Protein AF-A0A820VTE0-F1 (afdb_monomer_lite)

Structure (mmCIF, N/CA/C/O backbone):
data_AF-A0A820VTE0-F1
#
_entry.id   AF-A0A820VTE0-F1
#
loop_
_atom_site.group_PDB
_atom_site.id
_atom_site.type_symbol
_atom_site.label_atom_id
_atom_site.label_alt_id
_atom_site.label_comp_id
_atom_site.label_asym_id
_atom_site.label_entity_id
_atom_site.label_seq_id
_atom_site.pdbx_PDB_ins_code
_atom_site.Cartn_x
_atom_site.Cartn_y
_atom_site.Cartn_z
_atom_site.occupancy
_atom_site.B_iso_or_equiv
_atom_site.auth_seq_id
_atom_site.auth_comp_id
_atom_site.auth_asym_id
_atom_site.auth_atom_id
_atom_site.pdbx_PDB_model_num
ATOM 1 N N . MET A 1 1 ? 50.005 19.149 -54.342 1.00 37.94 1 MET A N 1
ATOM 2 C CA . MET A 1 1 ? 48.685 18.483 -54.353 1.00 37.94 1 MET A CA 1
ATOM 3 C C . MET A 1 1 ? 48.350 18.146 -52.912 1.00 37.94 1 MET A C 1
ATOM 5 O O . MET A 1 1 ? 49.063 17.353 -52.317 1.00 37.94 1 MET A O 1
ATOM 9 N N . ILE A 1 2 ? 47.381 18.845 -52.322 1.00 42.00 2 ILE A N 1
ATOM 10 C CA . ILE A 1 2 ? 46.979 18.671 -50.920 1.00 42.00 2 ILE A CA 1
ATOM 11 C C . ILE A 1 2 ? 45.972 17.517 -50.892 1.00 42.00 2 ILE A C 1
ATOM 13 O O . ILE A 1 2 ? 44.898 17.630 -51.478 1.00 42.00 2 ILE A O 1
ATOM 17 N N . SER A 1 3 ? 46.335 16.391 -50.281 1.00 51.84 3 SER A N 1
ATOM 18 C CA . SER A 1 3 ? 45.425 15.273 -50.033 1.00 51.84 3 SER A CA 1
ATOM 19 C C . SER A 1 3 ? 44.420 15.687 -48.961 1.00 51.84 3 SER A C 1
ATOM 21 O O . SER A 1 3 ? 44.788 15.866 -47.802 1.00 51.84 3 SER A O 1
ATOM 23 N N . ASN A 1 4 ? 43.166 15.884 -49.360 1.00 47.31 4 ASN A N 1
ATOM 24 C CA . ASN A 1 4 ? 42.072 16.210 -48.456 1.00 47.31 4 ASN A CA 1
ATOM 25 C C . ASN A 1 4 ? 41.671 14.934 -4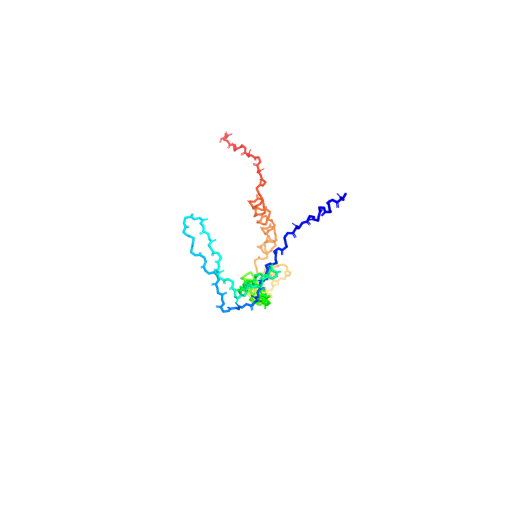7.697 1.00 47.31 4 ASN A C 1
ATOM 27 O O . ASN A 1 4 ? 40.983 14.073 -48.243 1.00 47.31 4 ASN A O 1
ATOM 31 N N . THR A 1 5 ? 42.166 14.763 -46.473 1.00 56.22 5 THR A N 1
ATOM 32 C CA . THR A 1 5 ? 41.787 13.663 -45.578 1.00 56.22 5 THR A CA 1
ATOM 33 C C . THR A 1 5 ? 40.385 13.928 -45.037 1.00 56.22 5 THR A C 1
ATOM 35 O O . THR A 1 5 ? 40.194 14.520 -43.977 1.00 56.22 5 THR A O 1
ATOM 38 N N . THR A 1 6 ? 39.370 13.512 -45.788 1.00 63.22 6 THR A N 1
ATOM 39 C CA . THR A 1 6 ? 37.995 13.440 -45.295 1.00 63.22 6 THR A CA 1
ATOM 40 C C . THR A 1 6 ? 37.886 12.274 -44.316 1.00 63.22 6 THR A C 1
ATOM 42 O O . THR A 1 6 ? 37.947 11.112 -44.715 1.00 63.22 6 THR A O 1
ATOM 45 N N . ASN A 1 7 ? 37.754 12.580 -43.026 1.00 59.16 7 ASN A N 1
ATOM 46 C CA . ASN A 1 7 ? 37.484 11.594 -41.982 1.00 59.16 7 ASN A CA 1
ATOM 47 C C . ASN A 1 7 ? 36.089 10.982 -42.203 1.00 59.16 7 ASN A C 1
ATOM 49 O O . ASN A 1 7 ? 35.079 11.639 -41.962 1.00 59.16 7 ASN A O 1
ATOM 53 N N . CYS A 1 8 ? 36.023 9.732 -42.662 1.00 63.69 8 CYS A N 1
ATOM 54 C CA . CYS A 1 8 ? 34.770 8.985 -42.773 1.00 63.69 8 CYS A CA 1
ATOM 55 C C . CYS A 1 8 ? 34.399 8.396 -41.403 1.00 63.69 8 CYS A C 1
ATOM 57 O O . CYS A 1 8 ? 34.999 7.413 -40.975 1.00 63.69 8 CYS A O 1
ATOM 59 N N . THR A 1 9 ? 33.420 8.976 -40.706 1.00 76.00 9 THR A N 1
ATOM 60 C CA . THR A 1 9 ? 32.829 8.386 -39.491 1.00 76.00 9 THR A CA 1
ATOM 61 C C . THR A 1 9 ? 31.587 7.572 -39.868 1.00 76.00 9 THR A C 1
ATOM 63 O O . THR A 1 9 ? 30.553 8.172 -40.180 1.00 76.00 9 THR A O 1
ATOM 66 N N . PRO A 1 10 ? 31.650 6.228 -39.876 1.00 74.12 10 PRO A N 1
ATOM 67 C CA . PRO A 1 10 ? 30.483 5.410 -40.191 1.00 74.12 10 PRO A CA 1
ATOM 68 C C . PRO A 1 10 ? 29.403 5.605 -39.119 1.00 74.12 10 PRO A C 1
ATOM 70 O O . PRO A 1 10 ? 29.694 5.561 -37.925 1.00 74.12 10 PRO A O 1
ATOM 73 N N . THR A 1 11 ? 28.159 5.836 -39.541 1.00 79.81 11 THR A N 1
ATOM 74 C CA . THR A 1 11 ? 27.024 6.086 -38.638 1.00 79.81 11 THR A CA 1
ATOM 75 C C . THR A 1 11 ? 26.061 4.916 -38.700 1.00 79.81 11 THR A C 1
ATOM 77 O O . THR A 1 11 ? 25.326 4.817 -39.666 1.00 79.81 11 THR A O 1
ATOM 80 N N . LEU A 1 12 ? 26.039 4.050 -37.686 1.00 85.25 12 LEU A N 1
ATOM 81 C CA . LEU A 1 12 ? 25.076 2.946 -37.602 1.00 85.25 12 LEU A CA 1
ATOM 82 C C . LEU A 1 12 ? 23.806 3.381 -36.867 1.00 85.25 12 LEU A C 1
ATOM 84 O O . LEU A 1 12 ? 23.866 3.768 -35.701 1.00 85.25 12 LEU A O 1
ATOM 88 N N . ILE A 1 13 ? 22.657 3.277 -37.532 1.00 85.94 13 ILE A N 1
ATOM 89 C CA . ILE A 1 13 ? 21.341 3.565 -36.960 1.00 85.94 13 ILE A CA 1
ATOM 90 C C . ILE A 1 13 ? 20.635 2.244 -36.670 1.00 85.94 13 ILE A C 1
ATOM 92 O O . ILE A 1 13 ? 20.421 1.422 -37.559 1.00 85.94 13 ILE A O 1
ATOM 96 N N . ILE A 1 14 ? 20.247 2.047 -35.415 1.00 89.19 14 ILE A N 1
ATOM 97 C CA . ILE A 1 14 ? 19.475 0.883 -34.987 1.00 89.19 14 ILE A CA 1
ATOM 98 C C . ILE A 1 14 ? 18.052 1.352 -34.705 1.00 89.19 14 ILE A C 1
ATOM 100 O O . ILE A 1 14 ? 17.840 2.178 -33.816 1.00 89.19 14 ILE A O 1
ATOM 104 N N . ASN A 1 15 ? 17.087 0.836 -35.460 1.00 90.44 15 ASN A N 1
ATOM 105 C CA . ASN A 1 15 ? 15.681 1.177 -35.308 1.00 90.44 15 ASN A CA 1
ATOM 106 C C . ASN A 1 15 ? 14.912 0.022 -34.656 1.00 90.44 15 ASN A C 1
ATOM 108 O O . ASN A 1 15 ? 15.059 -1.132 -35.053 1.00 90.44 15 ASN A O 1
ATOM 112 N N . PHE A 1 16 ? 14.070 0.326 -33.670 1.00 89.81 16 PHE A N 1
ATOM 113 C CA . PHE A 1 16 ? 13.223 -0.669 -33.015 1.00 89.81 16 PHE A CA 1
ATOM 114 C C . PHE A 1 16 ? 11.762 -0.391 -33.348 1.00 89.81 16 PHE A C 1
ATOM 116 O O . PHE A 1 16 ? 11.193 0.606 -32.904 1.00 89.81 16 PHE A O 1
ATOM 123 N N . ASN A 1 17 ? 11.150 -1.284 -34.116 1.00 90.56 17 ASN A N 1
ATOM 124 C CA . ASN A 1 17 ? 9.751 -1.186 -34.494 1.00 90.56 17 ASN A CA 1
ATOM 125 C C . ASN A 1 17 ? 8.862 -1.905 -33.468 1.00 90.56 17 ASN A C 1
ATOM 127 O O . ASN A 1 17 ? 9.181 -2.997 -32.991 1.00 90.56 17 ASN A O 1
ATOM 131 N N . CYS A 1 18 ? 7.732 -1.293 -33.110 1.00 89.00 18 CYS A N 1
ATOM 132 C CA . CYS A 1 18 ? 6.785 -1.898 -32.177 1.00 89.00 18 CYS A CA 1
ATOM 133 C C . CYS A 1 18 ? 6.028 -3.040 -32.862 1.00 89.00 18 CYS A C 1
ATOM 135 O O . CYS A 1 18 ? 5.186 -2.813 -33.731 1.00 89.00 18 CYS A O 1
ATOM 137 N N . ASN A 1 19 ? 6.272 -4.268 -32.402 1.00 89.31 19 ASN A N 1
ATOM 138 C CA . ASN A 1 19 ? 5.517 -5.444 -32.815 1.00 89.31 19 ASN A CA 1
ATOM 139 C C . ASN A 1 19 ? 5.164 -6.316 -31.591 1.00 89.31 19 ASN A C 1
ATOM 141 O O . ASN A 1 19 ? 6.005 -7.080 -31.115 1.00 89.31 19 ASN A O 1
ATOM 145 N N . PRO A 1 20 ? 3.918 -6.260 -31.075 1.00 85.88 20 PRO A N 1
ATOM 146 C CA . PRO A 1 20 ? 3.536 -6.950 -29.837 1.00 85.88 20 PRO A CA 1
ATOM 147 C C . PRO A 1 20 ? 3.466 -8.479 -29.974 1.00 85.88 20 PRO A C 1
ATOM 149 O O . PRO A 1 20 ? 3.294 -9.200 -28.990 1.00 85.88 20 PRO A O 1
ATOM 152 N N . LYS A 1 21 ? 3.555 -8.997 -31.205 1.00 85.25 21 LYS A N 1
ATOM 153 C CA . LYS A 1 21 ? 3.555 -10.438 -31.482 1.00 85.25 21 LYS A CA 1
ATOM 154 C C . LYS A 1 21 ? 4.953 -11.044 -31.366 1.00 85.25 21 LYS A C 1
ATOM 156 O O . LYS A 1 21 ? 5.069 -12.253 -31.178 1.00 85.25 21 LYS A O 1
ATOM 161 N N . VAL A 1 22 ? 5.998 -10.221 -31.454 1.00 83.88 22 VAL A N 1
ATOM 162 C CA . VAL A 1 22 ? 7.391 -10.666 -31.483 1.00 83.88 22 VAL A CA 1
ATOM 163 C C . VAL A 1 22 ? 7.988 -10.535 -30.087 1.00 83.88 22 VAL A C 1
ATOM 165 O O . VAL A 1 22 ? 8.299 -9.446 -29.605 1.00 83.88 22 VAL A O 1
ATOM 168 N N . LYS A 1 23 ? 8.140 -11.677 -29.411 1.00 84.38 23 LYS A N 1
ATOM 169 C CA . LYS A 1 23 ? 8.826 -11.760 -28.120 1.00 84.38 23 LYS A CA 1
ATOM 170 C C . LYS A 1 23 ? 10.271 -12.171 -28.342 1.00 84.38 23 LYS A C 1
ATOM 172 O O . LYS A 1 23 ? 10.527 -13.249 -28.871 1.00 84.38 23 LYS A O 1
ATOM 177 N N . TRP A 1 24 ? 11.204 -11.347 -27.884 1.00 82.19 24 TRP A N 1
ATOM 178 C CA . TRP A 1 24 ? 12.621 -11.705 -27.869 1.00 82.19 24 TRP A CA 1
ATOM 179 C C . TRP A 1 24 ? 12.892 -12.564 -26.648 1.00 82.19 24 TRP A C 1
ATOM 181 O O . TRP A 1 24 ? 13.212 -12.076 -25.566 1.00 82.19 24 TRP A O 1
ATOM 191 N N . LEU A 1 25 ? 12.666 -13.861 -26.813 1.00 76.50 25 LEU A N 1
ATOM 192 C CA . LEU A 1 25 ? 13.059 -14.854 -25.832 1.00 76.50 25 LEU A CA 1
ATOM 193 C C . LEU A 1 25 ? 14.512 -15.192 -26.124 1.00 76.50 25 LEU A C 1
ATOM 195 O O . LEU A 1 25 ? 14.790 -15.920 -27.071 1.00 76.50 25 LEU A O 1
ATOM 199 N N . VAL A 1 26 ? 15.434 -14.628 -25.348 1.00 73.25 26 VAL A N 1
ATOM 200 C CA . VAL A 1 26 ? 16.845 -14.970 -25.496 1.00 73.25 26 VAL A CA 1
ATOM 201 C C . VAL A 1 26 ? 17.151 -16.139 -24.563 1.00 73.25 26 VAL A C 1
ATOM 203 O O . VAL A 1 26 ? 17.126 -15.950 -23.343 1.00 73.25 26 VAL A O 1
ATOM 206 N N . PRO A 1 27 ? 17.394 -17.358 -25.077 1.00 65.94 27 PRO A N 1
ATOM 207 C CA . PRO A 1 27 ? 17.874 -18.438 -24.236 1.00 65.94 27 PRO A CA 1
ATOM 208 C C . PRO A 1 27 ? 19.287 -18.074 -23.777 1.00 65.94 27 PRO A C 1
ATOM 210 O O . PRO A 1 27 ? 20.196 -17.921 -24.588 1.00 65.94 27 PRO A O 1
ATOM 213 N N . ILE A 1 28 ? 19.467 -17.891 -22.469 1.00 66.06 28 ILE A N 1
ATOM 214 C CA . ILE A 1 28 ? 20.787 -17.634 -21.893 1.00 66.06 28 ILE A CA 1
ATOM 215 C C . ILE A 1 28 ? 21.547 -18.960 -21.906 1.00 66.06 28 ILE A C 1
ATOM 217 O O . ILE A 1 28 ? 21.470 -19.747 -20.965 1.00 66.06 28 ILE A O 1
ATOM 221 N N . THR A 1 29 ? 22.284 -19.216 -22.978 1.00 64.81 29 THR A N 1
ATOM 222 C CA . THR A 1 29 ? 23.300 -20.268 -23.011 1.00 64.81 29 THR A CA 1
ATOM 223 C C . THR A 1 29 ? 24.653 -19.636 -22.717 1.00 64.81 29 THR A C 1
ATOM 225 O O . THR A 1 29 ? 25.145 -18.793 -23.467 1.00 64.81 29 THR A O 1
ATOM 228 N N . ASN A 1 30 ? 25.244 -20.019 -21.583 1.00 67.00 30 ASN A N 1
ATOM 229 C CA . ASN A 1 30 ? 26.594 -19.625 -21.166 1.00 67.00 30 ASN A CA 1
ATOM 230 C C . ASN A 1 30 ? 26.840 -18.102 -21.139 1.00 67.00 30 ASN A C 1
ATOM 232 O O . ASN A 1 30 ? 27.903 -17.634 -21.533 1.00 67.00 30 ASN A O 1
ATOM 236 N N . GLY A 1 31 ? 25.853 -17.316 -20.690 1.00 65.31 31 GLY A N 1
ATOM 237 C CA . GLY A 1 31 ? 26.005 -15.867 -20.488 1.00 65.31 31 GLY A CA 1
ATOM 238 C C . GLY A 1 31 ? 26.049 -15.025 -21.768 1.00 65.31 31 GLY A C 1
ATOM 239 O O . GLY A 1 31 ? 26.294 -13.825 -21.689 1.00 65.31 31 GLY A O 1
ATOM 240 N N . THR A 1 32 ? 25.786 -15.626 -22.931 1.00 60.88 32 THR A N 1
ATOM 241 C CA . THR A 1 32 ? 25.690 -14.914 -24.212 1.00 60.88 32 THR A CA 1
ATOM 242 C C . THR A 1 32 ? 24.249 -14.896 -24.704 1.00 60.88 32 THR A C 1
ATOM 244 O O . THR A 1 32 ? 23.530 -15.890 -24.614 1.00 60.88 32 THR A O 1
ATOM 247 N N . ALA A 1 33 ? 23.820 -13.727 -25.170 1.00 69.75 33 ALA A N 1
ATOM 248 C CA . ALA A 1 33 ? 22.473 -13.443 -25.632 1.00 69.75 33 ALA A CA 1
ATOM 249 C C . ALA A 1 33 ? 22.567 -12.905 -27.064 1.00 69.75 33 ALA A C 1
ATOM 251 O O . ALA A 1 33 ? 23.121 -11.828 -27.278 1.00 69.75 33 ALA A O 1
ATOM 252 N N . SER A 1 34 ? 22.068 -13.664 -28.041 1.00 70.88 34 SER A N 1
ATOM 253 C CA . SER A 1 34 ? 22.077 -13.253 -29.449 1.00 70.88 34 SER A CA 1
ATOM 254 C C . SER A 1 34 ? 20.814 -12.467 -29.787 1.00 70.88 34 SER A C 1
ATOM 256 O O . SER A 1 34 ? 19.705 -12.877 -29.439 1.00 70.88 34 SER A O 1
ATOM 258 N N . ALA A 1 35 ? 20.992 -11.333 -30.464 1.00 75.50 35 ALA A N 1
ATOM 259 C CA . ALA A 1 35 ? 19.886 -10.564 -31.020 1.00 75.50 35 ALA A CA 1
ATOM 260 C C . ALA A 1 35 ? 19.214 -11.339 -32.174 1.00 75.50 35 ALA A C 1
ATOM 262 O O . ALA A 1 35 ? 19.896 -12.106 -32.862 1.00 75.50 35 ALA A O 1
ATOM 263 N N . PRO A 1 36 ? 17.897 -11.163 -32.386 1.00 78.19 36 PRO A N 1
ATOM 264 C CA . PRO A 1 36 ? 17.206 -11.734 -33.538 1.00 78.19 36 PRO A CA 1
ATOM 265 C C . PRO A 1 36 ? 17.691 -11.102 -34.846 1.00 78.19 36 PRO A C 1
ATOM 267 O O . PRO A 1 36 ? 18.254 -10.009 -34.844 1.00 78.19 36 PRO A O 1
ATOM 270 N N . GLU A 1 37 ? 17.463 -11.792 -35.961 1.00 81.62 37 GLU A N 1
ATOM 271 C CA . GLU A 1 37 ? 17.801 -11.289 -37.293 1.00 81.62 37 GLU A CA 1
ATOM 272 C C . GLU A 1 37 ? 17.022 -9.992 -37.600 1.00 81.62 37 GLU A C 1
ATOM 274 O O . GLU A 1 37 ? 15.830 -9.913 -37.274 1.00 81.62 37 GLU A O 1
ATOM 279 N N . PRO A 1 38 ? 17.672 -8.954 -38.162 1.00 81.81 38 PRO A N 1
ATOM 280 C CA . PRO A 1 38 ? 16.999 -7.706 -38.507 1.00 81.81 38 PRO A CA 1
ATOM 281 C C . PRO A 1 38 ? 15.947 -7.934 -39.596 1.00 81.81 38 PRO A C 1
ATOM 283 O O . PRO A 1 38 ? 16.166 -8.675 -40.551 1.00 81.81 38 PRO A O 1
ATOM 286 N N . THR A 1 39 ? 14.808 -7.256 -39.464 1.00 80.25 39 THR A N 1
ATOM 287 C CA . THR A 1 39 ? 13.703 -7.314 -40.432 1.00 80.25 39 THR A CA 1
ATOM 288 C C . THR A 1 39 ? 14.063 -6.605 -41.737 1.00 80.25 39 THR A C 1
ATOM 290 O O . THR A 1 39 ? 13.555 -6.963 -42.795 1.00 80.25 39 THR A O 1
ATOM 293 N N . ASP A 1 40 ? 14.927 -5.592 -41.655 1.00 76.81 40 ASP A N 1
ATOM 294 C CA . ASP A 1 40 ? 15.415 -4.834 -42.802 1.00 76.81 40 ASP A CA 1
ATOM 295 C C . ASP A 1 40 ? 16.839 -4.328 -42.542 1.00 76.81 40 ASP A C 1
ATOM 297 O O . ASP A 1 40 ? 17.170 -3.903 -41.424 1.00 76.81 40 ASP A O 1
ATOM 301 N N . VAL A 1 41 ? 17.672 -4.399 -43.580 1.00 77.19 41 VAL A N 1
ATOM 302 C CA . VAL A 1 41 ? 19.065 -3.942 -43.580 1.00 77.19 41 VAL A CA 1
ATOM 303 C C . VAL A 1 41 ? 19.253 -3.046 -44.798 1.00 77.19 41 VAL A C 1
ATOM 305 O O . VAL A 1 41 ? 19.460 -3.531 -45.910 1.00 77.19 41 VAL A O 1
ATOM 308 N N . ASP A 1 42 ? 19.188 -1.735 -44.583 1.00 76.69 42 ASP A N 1
ATOM 309 C CA . ASP A 1 42 ? 19.483 -0.761 -45.632 1.00 76.69 42 ASP A CA 1
ATOM 310 C C . ASP A 1 42 ? 21.007 -0.623 -45.784 1.00 76.69 42 ASP A C 1
ATOM 312 O O . ASP A 1 42 ? 21.746 -0.499 -44.797 1.00 76.69 42 ASP A O 1
ATOM 316 N N . LEU A 1 43 ? 21.486 -0.591 -47.033 1.00 69.25 43 LEU A N 1
ATOM 317 C CA . LEU A 1 43 ? 22.896 -0.373 -47.368 1.00 69.25 43 LEU A CA 1
ATOM 318 C C . LEU A 1 43 ? 23.413 0.985 -46.868 1.00 69.25 43 LEU A C 1
ATOM 320 O O . LEU A 1 43 ? 24.625 1.179 -46.792 1.00 69.25 43 LEU A O 1
ATOM 324 N N . ASN A 1 44 ? 22.520 1.899 -46.475 1.00 64.38 44 ASN A N 1
ATOM 325 C CA . ASN A 1 44 ? 22.862 3.191 -45.889 1.00 64.38 44 ASN A CA 1
ATOM 326 C C . ASN A 1 44 ? 22.973 3.182 -44.349 1.00 64.38 44 ASN A C 1
ATOM 328 O O . ASN A 1 44 ? 22.789 4.207 -43.693 1.00 64.38 44 ASN A O 1
ATOM 332 N N . THR A 1 45 ? 23.374 2.045 -43.771 1.00 76.00 45 THR A N 1
ATOM 333 C CA . THR A 1 45 ? 23.766 1.896 -42.357 1.00 76.00 45 THR A CA 1
ATOM 334 C C . THR A 1 45 ? 22.605 1.910 -41.354 1.00 76.00 45 THR A C 1
ATOM 336 O O . THR A 1 45 ? 22.775 2.328 -40.206 1.00 76.00 45 THR A O 1
ATOM 339 N N . THR A 1 46 ? 21.423 1.427 -41.748 1.00 85.31 46 THR A N 1
ATOM 340 C CA . THR A 1 46 ? 20.286 1.288 -40.825 1.00 85.31 46 THR A CA 1
ATOM 341 C C . THR A 1 46 ? 19.834 -0.162 -40.698 1.00 85.31 46 THR A C 1
ATOM 343 O O . THR A 1 46 ? 19.567 -0.815 -41.703 1.00 85.31 46 THR A O 1
ATOM 346 N N . MET A 1 47 ? 19.720 -0.658 -39.465 1.00 87.75 47 MET A N 1
ATOM 347 C CA . MET A 1 47 ? 19.190 -1.991 -39.157 1.00 87.75 47 MET A CA 1
ATOM 348 C C . MET A 1 47 ? 17.915 -1.856 -38.330 1.00 87.75 47 MET A C 1
ATOM 350 O O . MET A 1 47 ? 17.923 -1.178 -37.299 1.00 87.75 47 MET A O 1
ATOM 354 N N . THR A 1 48 ? 16.832 -2.507 -38.760 1.00 88.62 48 THR A N 1
ATOM 355 C CA . THR A 1 48 ? 15.535 -2.442 -38.068 1.00 88.62 48 THR A CA 1
ATOM 356 C C . THR A 1 48 ? 15.188 -3.772 -37.411 1.00 88.62 48 THR A C 1
ATOM 358 O O . THR A 1 48 ? 15.263 -4.822 -38.044 1.00 88.62 48 THR A O 1
ATOM 361 N N . PHE A 1 49 ? 14.759 -3.724 -36.151 1.00 89.81 49 PHE A N 1
ATOM 362 C CA . PHE A 1 49 ? 14.369 -4.892 -35.368 1.00 89.81 49 PHE A CA 1
ATOM 363 C C . PHE A 1 49 ? 12.947 -4.743 -34.807 1.00 89.81 49 PHE A C 1
ATOM 365 O O . PHE A 1 49 ? 12.608 -3.723 -34.208 1.00 89.81 49 PHE A O 1
ATOM 372 N N . ASP A 1 50 ? 12.122 -5.781 -34.940 1.00 90.12 50 ASP A N 1
ATOM 373 C CA . ASP A 1 50 ? 10.767 -5.823 -34.373 1.00 90.12 50 ASP A CA 1
ATOM 374 C C . ASP A 1 50 ? 10.792 -6.254 -32.901 1.00 90.12 50 ASP A C 1
ATOM 376 O O . ASP A 1 50 ? 11.118 -7.402 -32.622 1.00 90.12 50 ASP A O 1
ATOM 380 N N . TYR A 1 51 ? 10.396 -5.394 -31.957 1.00 87.38 51 TYR A N 1
ATOM 381 C CA . TYR A 1 51 ? 10.481 -5.665 -30.514 1.00 87.38 51 TYR A CA 1
ATOM 382 C C . TYR A 1 51 ? 9.184 -5.311 -29.763 1.00 87.38 51 TYR A C 1
ATOM 384 O O . TYR A 1 51 ? 8.753 -4.158 -29.777 1.00 87.38 51 TYR A O 1
ATOM 392 N N . ASP A 1 52 ? 8.591 -6.255 -29.011 1.00 86.31 52 ASP A N 1
ATOM 393 C CA . ASP A 1 52 ? 7.432 -5.969 -28.128 1.00 86.31 52 ASP A CA 1
ATOM 394 C C . ASP A 1 52 ? 7.741 -4.876 -27.089 1.00 86.31 52 ASP A C 1
ATOM 396 O O . ASP A 1 52 ? 6.866 -4.104 -26.697 1.00 86.31 52 ASP A O 1
ATOM 400 N N . GLY A 1 53 ? 8.995 -4.773 -26.638 1.00 82.62 53 GLY A N 1
ATOM 401 C CA . GLY A 1 53 ? 9.399 -3.737 -25.688 1.00 82.62 53 GLY A CA 1
ATOM 402 C C . GLY A 1 53 ? 9.475 -2.330 -26.288 1.00 82.62 53 GLY A C 1
ATOM 403 O O . GLY A 1 53 ? 9.437 -1.370 -25.524 1.00 82.62 53 GLY A O 1
ATOM 404 N N . ALA A 1 54 ? 9.525 -2.195 -27.618 1.00 87.56 54 ALA A N 1
ATOM 405 C CA . ALA A 1 54 ? 9.442 -0.902 -28.300 1.00 87.56 54 ALA A CA 1
ATOM 406 C C . ALA A 1 54 ? 8.003 -0.361 -28.347 1.00 87.56 54 ALA A C 1
ATOM 408 O O . ALA A 1 54 ? 7.779 0.815 -28.630 1.00 87.56 54 ALA A O 1
ATOM 409 N N . CYS A 1 55 ? 7.009 -1.199 -28.044 1.00 88.12 55 CYS A N 1
ATOM 410 C CA . CYS A 1 55 ? 5.635 -0.749 -27.931 1.00 88.12 55 CYS A CA 1
ATOM 411 C C . CYS A 1 55 ? 5.446 0.106 -26.681 1.00 88.12 55 CYS A C 1
ATOM 413 O O . CYS A 1 55 ? 5.778 -0.307 -25.567 1.00 88.12 55 CYS A O 1
ATOM 415 N N . LEU A 1 56 ? 4.818 1.274 -26.857 1.00 83.12 56 LEU A N 1
ATOM 416 C CA . LEU A 1 56 ? 4.309 2.066 -25.746 1.00 83.12 56 LEU A CA 1
ATOM 417 C C . LEU A 1 56 ? 3.293 1.213 -24.994 1.00 83.12 56 LEU A C 1
ATOM 419 O O . LEU A 1 56 ? 2.141 1.051 -25.400 1.00 83.12 56 LEU A O 1
ATOM 423 N N . LYS A 1 57 ? 3.737 0.643 -23.876 1.00 74.31 57 LYS A N 1
ATOM 424 C CA . LYS A 1 57 ? 2.867 -0.015 -22.915 1.00 74.31 57 LYS A CA 1
ATOM 425 C C . LYS A 1 57 ? 2.077 1.089 -22.225 1.00 74.31 57 LYS A C 1
ATOM 427 O O . LYS A 1 57 ? 2.290 1.361 -21.051 1.00 74.31 57 LYS A O 1
ATOM 432 N N . ASN A 1 58 ? 1.083 1.645 -22.921 1.00 67.38 58 ASN A N 1
ATOM 433 C CA . ASN A 1 58 ? -0.079 2.281 -22.308 1.00 67.38 58 ASN A CA 1
ATOM 434 C C . ASN A 1 58 ? -0.913 1.184 -21.630 1.00 67.38 58 ASN A C 1
ATOM 436 O O . ASN A 1 58 ? -2.105 1.009 -21.871 1.00 67.38 58 ASN A O 1
ATOM 440 N N . LYS A 1 59 ? -0.267 0.394 -20.767 1.00 60.56 59 LYS A N 1
ATOM 441 C CA . LYS A 1 59 ? -0.943 -0.308 -19.701 1.00 60.56 59 LYS A CA 1
ATOM 442 C C . LYS A 1 59 ? -1.410 0.824 -18.810 1.00 60.56 59 LYS A C 1
ATOM 444 O O . LYS A 1 59 ? -0.669 1.251 -17.936 1.00 60.56 59 LYS A O 1
ATOM 449 N N . VAL A 1 60 ? -2.624 1.321 -19.038 1.00 63.28 60 VAL A N 1
ATOM 450 C CA . VAL A 1 60 ? -3.398 1.855 -17.922 1.00 63.28 60 VAL A CA 1
ATOM 451 C C . VAL A 1 60 ? -3.364 0.708 -16.918 1.00 63.28 60 VAL A C 1
ATOM 453 O O . VAL A 1 60 ? -3.918 -0.356 -17.228 1.00 63.28 60 VAL A O 1
ATOM 456 N N . PRO A 1 61 ? -2.590 0.807 -15.818 1.00 62.94 61 PRO A N 1
ATOM 457 C CA . PRO A 1 61 ? -2.546 -0.280 -14.864 1.00 62.94 61 PRO A CA 1
ATOM 458 C C . PRO A 1 61 ? -4.000 -0.515 -14.488 1.00 62.94 61 PRO A C 1
ATOM 460 O O . PRO A 1 61 ? -4.699 0.441 -14.147 1.00 62.94 61 PRO A O 1
ATOM 463 N N . LYS A 1 62 ? -4.494 -1.750 -14.657 1.00 62.91 62 LYS A N 1
ATOM 464 C CA . LYS A 1 62 ? -5.831 -2.102 -14.180 1.00 62.91 62 LYS A CA 1
ATOM 465 C C . LYS A 1 62 ? -5.823 -1.725 -12.706 1.00 62.91 62 LYS A C 1
ATOM 467 O O . LYS A 1 62 ? -5.136 -2.369 -11.916 1.00 62.91 62 LYS A O 1
ATOM 472 N N . LYS A 1 63 ? -6.471 -0.607 -12.377 1.00 66.75 63 LYS A N 1
ATOM 473 C CA . LYS A 1 63 ? -6.424 0.011 -11.057 1.00 66.75 63 LYS A CA 1
ATOM 474 C C . LYS A 1 63 ? -7.316 -0.829 -10.157 1.00 66.75 63 LYS A C 1
ATOM 476 O O . LYS A 1 63 ? -8.477 -0.509 -9.939 1.00 66.75 63 LYS A O 1
ATOM 481 N N . GLY A 1 64 ? -6.793 -1.976 -9.740 1.00 77.31 64 GLY A N 1
ATOM 482 C CA . GLY A 1 64 ? -7.398 -2.791 -8.705 1.00 77.31 64 GLY A CA 1
ATOM 483 C C . GLY A 1 64 ? -7.331 -2.039 -7.384 1.00 77.31 64 GLY A C 1
ATOM 484 O O . GLY A 1 64 ? -6.381 -1.296 -7.126 1.00 77.31 64 GLY A O 1
ATOM 485 N N . ILE A 1 65 ? -8.350 -2.224 -6.552 1.00 81.75 65 ILE A N 1
ATOM 486 C CA . ILE A 1 65 ? -8.293 -1.806 -5.155 1.00 81.75 65 ILE A CA 1
ATOM 487 C C . ILE A 1 65 ? -7.084 -2.499 -4.513 1.00 81.75 65 ILE A C 1
ATOM 489 O O . ILE A 1 65 ? -6.910 -3.712 -4.635 1.00 81.75 65 ILE A O 1
ATOM 493 N N . THR A 1 66 ? -6.218 -1.720 -3.866 1.00 87.62 66 THR A N 1
ATOM 494 C CA . THR A 1 66 ? -5.080 -2.274 -3.130 1.00 87.62 66 THR A CA 1
ATOM 495 C C . THR A 1 66 ? -5.600 -3.099 -1.953 1.00 87.62 66 THR A C 1
ATOM 497 O O . THR A 1 66 ? -6.645 -2.781 -1.383 1.00 87.62 66 THR A O 1
ATOM 500 N N . GLY A 1 67 ? -4.872 -4.141 -1.541 1.00 91.44 67 GLY A N 1
ATOM 501 C CA . GLY A 1 67 ? -5.270 -4.947 -0.376 1.00 91.44 67 GLY A CA 1
ATOM 502 C C . GLY A 1 67 ? -5.499 -4.096 0.882 1.00 91.44 67 GLY A C 1
ATOM 503 O O . GLY A 1 67 ? -6.443 -4.338 1.628 1.00 91.44 67 GLY A O 1
ATOM 504 N N . GLY A 1 68 ? -4.711 -3.027 1.055 1.00 89.44 68 GLY A N 1
ATOM 505 C CA . GLY A 1 68 ? -4.900 -2.058 2.137 1.00 89.44 68 GLY A CA 1
ATOM 506 C C . GLY A 1 68 ? -6.241 -1.323 2.072 1.00 89.44 68 GLY A C 1
ATOM 507 O O . GLY A 1 68 ? -6.888 -1.143 3.098 1.00 89.44 68 GLY A O 1
ATOM 508 N N . ALA A 1 69 ? -6.710 -0.955 0.879 1.00 91.56 69 ALA A N 1
ATOM 509 C CA . ALA A 1 69 ? -8.023 -0.337 0.725 1.00 91.56 69 ALA A CA 1
ATOM 510 C C . ALA A 1 69 ? -9.166 -1.321 1.043 1.00 91.56 69 ALA A C 1
ATOM 512 O O . ALA A 1 69 ? -10.121 -0.918 1.702 1.00 91.56 69 ALA A O 1
ATOM 513 N N . VAL A 1 70 ? -9.051 -2.610 0.684 1.00 94.81 70 VAL A N 1
ATOM 514 C CA . VAL A 1 70 ? -10.024 -3.640 1.122 1.00 94.81 70 VAL A CA 1
ATOM 515 C C . VAL A 1 70 ? -10.052 -3.751 2.646 1.00 94.81 70 VAL A C 1
ATOM 517 O O . VAL A 1 70 ? -11.124 -3.739 3.247 1.00 94.81 70 VAL A O 1
ATOM 520 N N . PHE A 1 71 ? -8.877 -3.830 3.275 1.00 94.25 71 PHE A N 1
ATOM 521 C CA . PHE A 1 71 ? -8.762 -3.930 4.728 1.00 94.25 71 PHE A CA 1
ATOM 522 C C . PHE A 1 71 ? -9.425 -2.743 5.436 1.00 94.25 71 PHE A C 1
ATOM 524 O O . PHE A 1 71 ? -10.200 -2.946 6.368 1.00 94.25 71 PHE A O 1
ATOM 531 N N . LEU A 1 72 ? -9.184 -1.514 4.964 1.00 93.94 72 LEU A N 1
ATOM 532 C CA . LEU A 1 72 ? -9.817 -0.317 5.522 1.00 93.94 72 LEU A CA 1
ATOM 533 C C . 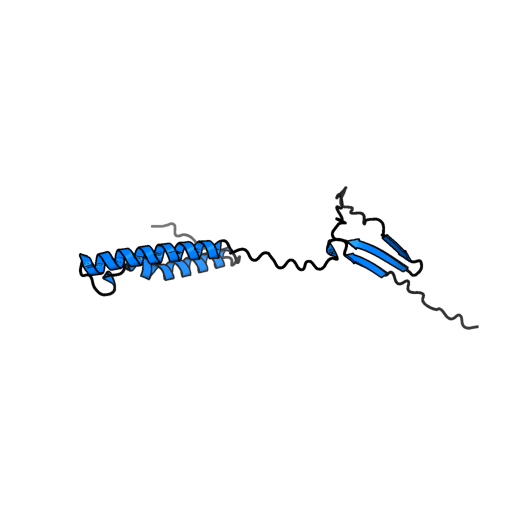LEU A 1 72 ? -11.341 -0.358 5.382 1.00 93.94 72 LEU A C 1
ATOM 535 O O . LEU A 1 72 ? -12.040 -0.052 6.345 1.00 93.94 72 LEU A O 1
ATOM 539 N N . ILE A 1 73 ? -11.866 -0.773 4.225 1.00 94.88 73 ILE A N 1
ATOM 540 C CA . ILE A 1 73 ? -13.317 -0.900 4.015 1.00 94.88 73 ILE A CA 1
ATOM 541 C C . ILE A 1 73 ? -13.923 -1.858 5.048 1.00 94.88 73 ILE A C 1
ATOM 543 O O . ILE A 1 73 ? -14.911 -1.516 5.701 1.00 94.88 73 ILE A O 1
ATOM 547 N N . ILE A 1 74 ? -13.308 -3.028 5.244 1.00 95.75 74 ILE A N 1
ATOM 548 C CA . ILE A 1 74 ? -13.773 -4.014 6.225 1.00 95.75 74 ILE A CA 1
ATOM 549 C C . ILE A 1 74 ? -13.694 -3.431 7.640 1.00 95.75 74 ILE A C 1
ATOM 551 O O . ILE A 1 74 ? -14.686 -3.465 8.367 1.00 95.75 74 ILE A O 1
ATOM 555 N N . LEU A 1 75 ? -12.563 -2.831 8.013 1.00 93.69 75 LEU A N 1
ATOM 556 C CA . LEU A 1 75 ? -12.353 -2.244 9.335 1.00 93.69 75 LEU A CA 1
ATOM 557 C C . LEU A 1 75 ? -13.423 -1.199 9.675 1.00 93.69 75 LEU A C 1
ATOM 559 O O . LEU A 1 75 ? -14.042 -1.282 10.734 1.00 93.69 75 LEU A O 1
ATOM 563 N N . PHE A 1 76 ? -13.679 -0.246 8.775 1.00 94.50 76 PHE A N 1
ATOM 564 C CA . PHE A 1 76 ? -14.691 0.787 8.998 1.00 94.50 76 PHE A CA 1
ATOM 565 C C . PHE A 1 76 ? -16.106 0.215 9.021 1.00 94.50 76 PHE A C 1
ATOM 567 O O . PHE A 1 76 ? -16.905 0.624 9.859 1.00 94.50 76 PHE A O 1
ATOM 574 N N . SER A 1 77 ? -16.417 -0.749 8.151 1.00 96.50 77 SER A N 1
ATOM 575 C CA . SER A 1 77 ? -17.741 -1.379 8.141 1.00 96.50 77 SER A CA 1
ATOM 576 C C . SER A 1 77 ? -18.051 -2.079 9.469 1.00 96.50 77 SER A C 1
ATOM 578 O O . SER A 1 77 ? -19.103 -1.843 10.062 1.00 96.50 77 SER A O 1
ATOM 580 N N . VAL A 1 78 ? -17.104 -2.858 9.998 1.00 95.44 78 VAL A N 1
ATOM 581 C CA . VAL A 1 78 ? -17.247 -3.544 11.287 1.00 95.44 78 VAL A CA 1
ATOM 582 C C . VAL A 1 78 ? -17.269 -2.542 12.438 1.00 95.44 78 VAL A C 1
ATOM 584 O O . VAL A 1 78 ? -18.100 -2.670 13.334 1.00 95.44 78 VAL A O 1
ATOM 587 N N . ALA A 1 79 ? -16.412 -1.517 12.405 1.00 92.38 79 ALA A N 1
ATOM 588 C CA . ALA A 1 79 ? -16.386 -0.477 13.427 1.00 92.38 79 ALA A CA 1
ATOM 589 C C . ALA A 1 79 ? -17.727 0.267 13.514 1.00 92.38 79 ALA A C 1
ATOM 591 O O . ALA A 1 79 ? -18.243 0.451 14.612 1.00 92.38 79 ALA A O 1
ATOM 592 N N . LEU A 1 80 ? -18.333 0.640 12.382 1.00 94.12 80 LEU A N 1
ATOM 593 C CA . LEU A 1 80 ? -19.639 1.308 12.360 1.00 94.12 80 LEU A CA 1
ATOM 594 C C . LEU A 1 80 ? -20.738 0.442 12.974 1.00 94.12 80 LEU A C 1
ATOM 596 O O . LEU A 1 80 ? -21.519 0.939 13.783 1.00 94.12 80 LEU A O 1
ATOM 600 N N . VAL A 1 81 ? -20.782 -0.849 12.635 1.00 96.00 81 VAL A N 1
ATOM 601 C CA . VAL A 1 81 ? -21.754 -1.781 13.225 1.00 96.00 81 VAL A CA 1
ATOM 602 C C . VAL A 1 81 ? -21.512 -1.932 14.728 1.00 96.00 81 VAL A C 1
ATOM 604 O O . VAL A 1 81 ? -22.452 -1.839 15.515 1.00 96.00 81 VAL A O 1
ATOM 607 N N . TYR A 1 82 ? -20.256 -2.098 15.143 1.00 93.00 82 TYR A N 1
ATOM 608 C CA . TYR A 1 82 ? -19.873 -2.237 16.547 1.00 93.00 82 TYR A CA 1
ATOM 609 C C . TYR A 1 82 ? -20.241 -1.001 17.378 1.00 93.00 82 TYR A C 1
ATOM 611 O O . TYR A 1 82 ? -20.893 -1.122 18.418 1.00 93.00 82 TYR A O 1
ATOM 619 N N . PHE A 1 83 ? -19.871 0.196 16.913 1.00 92.81 83 PHE A N 1
ATOM 620 C CA . PHE A 1 83 ? -20.224 1.438 17.592 1.00 92.81 83 PHE A CA 1
ATOM 621 C C . PHE A 1 83 ? -21.731 1.672 17.556 1.00 92.81 83 PHE A C 1
ATOM 623 O O . PHE A 1 83 ? -22.291 2.033 18.581 1.00 92.81 83 PHE A O 1
ATOM 630 N N . GLY A 1 84 ? -22.408 1.430 16.432 1.00 92.62 84 GLY A N 1
ATOM 631 C CA . GLY A 1 84 ? -23.854 1.619 16.313 1.00 92.62 84 GLY A CA 1
ATOM 632 C C . GLY A 1 84 ? -24.640 0.760 17.303 1.00 92.62 84 GLY A C 1
ATOM 633 O O . GLY A 1 84 ? -25.394 1.290 18.119 1.00 92.62 84 GLY A O 1
ATOM 634 N N . VAL A 1 85 ? -24.417 -0.557 17.286 1.00 93.44 85 VAL A N 1
ATOM 635 C CA . VAL A 1 85 ? -25.104 -1.497 18.188 1.00 93.44 85 VAL A CA 1
ATOM 636 C C . VAL A 1 85 ? -24.733 -1.228 19.643 1.00 93.44 85 VAL A C 1
ATOM 638 O O . VAL A 1 85 ? -25.602 -1.182 20.512 1.00 93.44 85 VAL A O 1
ATOM 641 N N . GLY A 1 86 ? -23.450 -1.016 19.928 1.00 87.31 86 GLY A N 1
ATOM 642 C CA . GLY A 1 86 ? -23.001 -0.837 21.299 1.00 87.31 86 GLY A CA 1
ATOM 643 C C . GLY A 1 86 ? -23.377 0.521 21.903 1.00 87.31 86 GLY A C 1
ATOM 644 O O . GLY A 1 86 ? -23.723 0.573 23.081 1.00 87.31 86 GLY A O 1
ATOM 645 N N . MET A 1 87 ? -23.395 1.604 21.118 1.00 88.62 87 MET A N 1
ATOM 646 C CA . MET A 1 87 ? -23.927 2.897 21.568 1.00 88.62 87 MET A CA 1
ATOM 647 C C . MET A 1 87 ? -25.436 2.825 21.796 1.00 88.62 87 MET A C 1
ATOM 649 O O . MET A 1 87 ? -25.917 3.374 22.784 1.00 88.62 87 MET A O 1
ATOM 653 N N . PHE A 1 88 ? -26.179 2.123 20.932 1.00 90.94 88 PHE A N 1
ATOM 654 C CA . PHE A 1 88 ? -27.615 1.905 21.117 1.00 90.94 88 PHE A CA 1
ATOM 655 C C . PHE A 1 88 ? -27.898 1.150 22.422 1.00 90.94 88 PHE A C 1
ATOM 657 O O . PHE A 1 88 ? -28.704 1.600 23.236 1.00 90.94 88 PHE A O 1
ATOM 664 N N . TYR A 1 89 ? -27.178 0.052 22.669 1.00 89.69 89 TYR A N 1
ATOM 665 C CA . TYR A 1 89 ? -27.295 -0.731 23.899 1.00 89.69 89 TYR A CA 1
ATOM 666 C C . TYR A 1 89 ? -26.934 0.095 25.147 1.00 89.69 89 TYR A C 1
ATOM 668 O O . TYR A 1 89 ? -27.716 0.182 26.094 1.00 89.69 89 TYR A O 1
ATOM 676 N N . ASN A 1 90 ? -25.776 0.761 25.150 1.00 86.25 90 ASN A N 1
ATOM 677 C CA . ASN A 1 90 ? -25.312 1.518 26.316 1.00 86.25 90 ASN A CA 1
ATOM 678 C C . ASN A 1 90 ? -26.136 2.786 26.580 1.00 86.25 90 ASN A C 1
ATOM 680 O O . ASN A 1 90 ? -26.330 3.153 27.738 1.00 86.25 90 ASN A O 1
ATOM 684 N N . GLY A 1 91 ? -26.622 3.448 25.530 1.00 85.81 91 GLY A N 1
ATOM 685 C CA . GLY A 1 91 ? -27.403 4.676 25.644 1.00 85.81 91 GLY A CA 1
ATOM 686 C C . GLY A 1 91 ? -28.861 4.439 26.026 1.00 85.81 91 GLY A C 1
ATOM 687 O O . GLY A 1 91 ? -29.372 5.124 26.908 1.00 85.81 91 GLY A O 1
ATOM 688 N N . LEU A 1 92 ? -29.537 3.473 25.393 1.00 84.50 92 LEU A N 1
ATOM 689 C CA . LEU A 1 92 ? -30.974 3.267 25.607 1.00 84.50 92 LEU A CA 1
ATOM 690 C C . LEU A 1 92 ? -31.293 2.272 26.717 1.00 84.50 92 LEU A C 1
ATOM 692 O O . LEU A 1 92 ? -32.288 2.460 27.407 1.00 84.50 92 LEU A O 1
ATOM 696 N N . ILE A 1 93 ? -30.476 1.230 26.894 1.00 83.69 93 ILE A N 1
ATOM 697 C CA . ILE A 1 93 ? -30.749 0.181 27.889 1.00 83.69 93 ILE A CA 1
ATOM 698 C C . ILE A 1 93 ? -30.047 0.497 29.207 1.00 83.69 93 ILE A C 1
ATOM 700 O O . ILE A 1 93 ? -30.640 0.372 30.273 1.00 83.69 93 ILE A O 1
ATOM 704 N N . GLN A 1 94 ? -28.785 0.930 29.148 1.00 83.38 94 GLN A N 1
ATOM 705 C CA . GLN A 1 94 ? -27.998 1.205 30.355 1.00 83.38 94 GLN A CA 1
ATOM 706 C C . GLN A 1 94 ? -28.009 2.672 30.797 1.00 83.38 94 GLN A C 1
ATOM 708 O O . GLN A 1 94 ? -27.390 2.991 31.813 1.00 83.38 94 GLN A O 1
ATOM 713 N N . HIS A 1 95 ? -28.669 3.562 30.045 1.00 85.19 95 HIS A N 1
ATOM 714 C CA . HIS A 1 95 ? -28.725 5.008 30.306 1.00 85.19 95 HIS A CA 1
ATOM 715 C C . HIS A 1 95 ? -27.350 5.642 30.589 1.00 85.19 95 HIS A C 1
ATOM 717 O O . HIS A 1 95 ? -27.226 6.628 31.319 1.00 85.19 95 HIS A O 1
ATOM 723 N N . GLN A 1 96 ? -26.288 5.071 30.017 1.00 83.25 96 GLN A N 1
ATOM 724 C CA . GLN A 1 96 ? -24.943 5.620 30.122 1.00 83.25 96 GLN A CA 1
ATOM 725 C C . GLN A 1 96 ? -24.902 6.921 29.309 1.00 83.25 96 GLN A C 1
ATOM 727 O O . GLN A 1 96 ? -25.647 7.096 28.349 1.00 83.25 96 GLN A O 1
ATOM 732 N N . SER A 1 97 ? -24.047 7.865 29.691 1.00 81.94 97 SER A N 1
ATOM 733 C CA . SER A 1 97 ? -23.909 9.152 29.000 1.00 81.94 97 SER A CA 1
ATOM 734 C C . SER A 1 97 ? -22.440 9.541 28.866 1.00 81.94 97 SER A C 1
ATOM 736 O O . SER A 1 97 ? -21.580 9.083 29.625 1.00 81.94 97 SER A O 1
ATOM 738 N N . GLY A 1 98 ? -22.142 10.386 27.879 1.00 82.94 98 GLY A N 1
ATOM 739 C CA . GLY A 1 98 ? -20.784 10.849 27.596 1.00 82.94 98 GLY A CA 1
ATOM 740 C C . GLY A 1 98 ? -19.868 9.735 27.081 1.00 82.94 98 GLY A C 1
ATOM 741 O O . GLY A 1 98 ? -20.277 8.885 26.296 1.00 82.94 98 GLY A O 1
ATOM 742 N N . ILE A 1 99 ? -18.612 9.719 27.533 1.00 79.81 99 ILE A N 1
ATOM 743 C CA . ILE A 1 99 ? -17.574 8.802 27.024 1.00 79.81 99 ILE A CA 1
ATOM 744 C C . ILE A 1 99 ? -17.863 7.316 27.301 1.00 79.81 99 ILE A C 1
ATOM 746 O O . ILE A 1 99 ? -17.290 6.443 26.656 1.00 79.81 99 ILE A O 1
ATOM 750 N N . LYS A 1 100 ? -18.779 7.025 28.234 1.00 81.06 100 LYS A N 1
ATOM 751 C CA . LYS A 1 100 ? -19.208 5.663 28.576 1.00 81.06 100 LYS A CA 1
ATOM 752 C C . LYS A 1 100 ? -20.205 5.068 27.576 1.00 81.06 100 LYS A C 1
ATOM 754 O O . LYS A 1 100 ? -20.460 3.869 27.620 1.00 81.06 100 LYS A O 1
ATOM 759 N N . LEU A 1 101 ? -20.755 5.882 26.668 1.00 83.81 101 LEU A N 1
ATOM 760 C CA . LEU A 1 101 ? -21.610 5.389 25.584 1.00 83.81 101 LEU A CA 1
ATOM 761 C C . LEU A 1 101 ? -20.821 4.484 24.631 1.00 83.81 101 LEU A C 1
ATOM 763 O O . LEU A 1 101 ? -21.343 3.495 24.118 1.00 83.81 101 LEU A O 1
ATOM 767 N N . ILE A 1 102 ? -19.553 4.837 24.407 1.00 86.12 102 ILE A N 1
ATOM 768 C CA . ILE A 1 102 ? -18.661 4.146 23.487 1.00 86.12 102 ILE A CA 1
ATOM 769 C C . ILE A 1 102 ? -18.241 2.810 24.115 1.00 86.12 102 ILE A C 1
ATOM 771 O O . ILE A 1 102 ? -17.584 2.797 25.163 1.00 86.12 102 ILE A O 1
ATOM 775 N N . PRO A 1 103 ? -18.556 1.672 23.477 1.00 83.50 103 PRO A N 1
ATOM 776 C CA . PRO A 1 103 ? -18.171 0.370 23.999 1.00 83.50 103 PRO A CA 1
ATOM 777 C C . PRO A 1 103 ? -16.647 0.220 23.985 1.00 83.50 103 PRO A C 1
ATOM 779 O O . PRO A 1 103 ? -16.007 0.373 22.940 1.00 83.50 103 PRO A O 1
ATOM 782 N N . ASN A 1 104 ? -16.063 -0.111 25.139 1.00 86.62 104 ASN A N 1
ATOM 783 C CA . ASN A 1 104 ? -14.613 -0.230 25.333 1.00 86.62 104 ASN A CA 1
ATOM 784 C C . ASN A 1 104 ? -13.835 1.059 24.997 1.00 86.62 104 ASN A C 1
ATOM 786 O O . ASN A 1 104 ? -12.762 1.006 24.403 1.00 86.62 104 ASN A O 1
ATOM 790 N N . ALA A 1 105 ? -14.353 2.231 25.386 1.00 85.38 105 ALA A N 1
ATOM 791 C CA . ALA A 1 105 ? -13.743 3.535 25.095 1.00 85.38 105 ALA A CA 1
ATOM 792 C C . ALA A 1 105 ? -12.238 3.629 25.426 1.00 85.38 105 ALA A C 1
ATOM 794 O O . ALA A 1 105 ? -11.481 4.214 24.659 1.00 85.38 105 ALA A O 1
ATOM 795 N N . GLN A 1 106 ? -11.786 3.016 26.527 1.00 85.62 106 GLN A N 1
ATOM 796 C CA . GLN A 1 106 ? -10.369 3.009 26.927 1.00 85.62 106 GLN A CA 1
ATOM 797 C C . GLN A 1 106 ? -9.453 2.382 25.865 1.00 85.62 106 GLN A C 1
ATOM 799 O O . GLN A 1 106 ? -8.380 2.913 25.589 1.00 85.62 106 GLN A O 1
ATOM 804 N N . PHE A 1 107 ? -9.899 1.302 25.218 1.00 86.31 107 PHE A N 1
ATOM 805 C CA . PHE A 1 107 ? -9.162 0.677 24.121 1.00 86.31 107 PHE A CA 1
ATOM 806 C C . PHE A 1 107 ? -9.036 1.629 22.925 1.00 86.31 107 PHE A C 1
ATOM 808 O O . PHE A 1 107 ? -7.943 1.840 22.406 1.00 86.31 107 PHE A O 1
ATOM 815 N N . TRP A 1 108 ? -10.142 2.262 22.528 1.00 88.25 108 TRP A N 1
ATOM 816 C CA . TRP A 1 108 ? -10.178 3.172 21.379 1.00 88.25 108 TRP A CA 1
ATOM 817 C C . TRP A 1 108 ? -9.371 4.453 21.589 1.00 88.25 108 TRP A C 1
ATOM 819 O O . TRP A 1 108 ? -8.799 4.973 20.637 1.00 88.25 108 TRP A O 1
ATOM 829 N N . ILE A 1 109 ? -9.282 4.940 22.826 1.00 88.44 109 ILE A N 1
ATOM 830 C CA . ILE A 1 109 ? -8.441 6.089 23.184 1.00 88.44 109 ILE A CA 1
ATOM 831 C C . ILE A 1 109 ? -6.951 5.717 23.133 1.00 88.44 109 ILE A C 1
ATOM 833 O O . ILE A 1 109 ? -6.135 6.539 22.726 1.00 88.44 109 ILE A O 1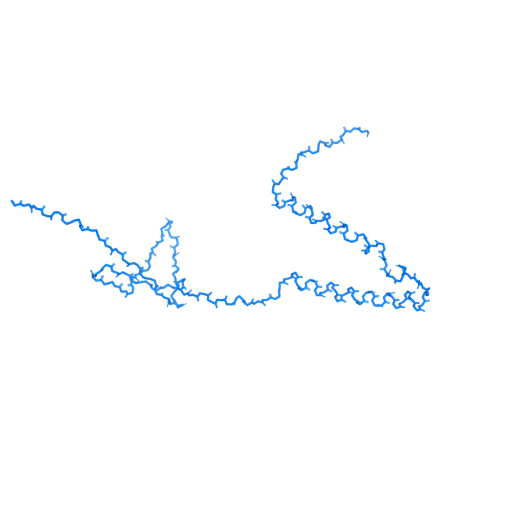
ATOM 837 N N . GLY A 1 110 ? -6.586 4.487 23.512 1.00 88.06 110 GLY A N 1
ATOM 838 C CA . GLY A 1 110 ? -5.203 4.000 23.441 1.00 88.06 110 GLY A CA 1
ATOM 839 C C . GLY A 1 110 ? -4.745 3.622 22.028 1.00 88.06 110 GLY A C 1
ATOM 840 O O . GLY A 1 110 ? -3.556 3.663 21.722 1.00 88.06 110 GLY A O 1
ATOM 841 N N . LEU A 1 111 ? -5.682 3.294 21.140 1.00 89.50 111 LEU A N 1
ATOM 842 C CA . LEU A 1 111 ? -5.423 2.816 19.782 1.00 89.50 111 LEU A CA 1
ATOM 843 C C . LEU A 1 111 ? -4.488 3.727 18.949 1.00 89.50 111 LEU A C 1
ATOM 845 O O . LEU A 1 111 ? -3.519 3.198 18.400 1.00 89.50 111 LEU A O 1
ATOM 849 N N . PRO A 1 112 ? -4.656 5.066 18.896 1.00 89.00 112 PRO A N 1
ATOM 850 C CA . PRO A 1 112 ? -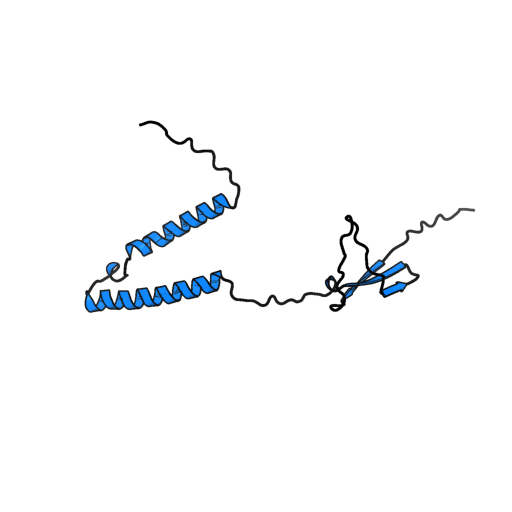3.729 5.956 18.190 1.00 89.00 112 PRO A CA 1
ATOM 851 C C . PRO A 1 112 ? -2.281 5.866 18.686 1.00 89.00 112 PRO A C 1
ATOM 853 O O . PRO A 1 112 ? -1.355 5.905 17.878 1.00 89.00 112 PRO A O 1
ATOM 856 N N . LEU A 1 113 ? -2.077 5.703 19.997 1.00 90.50 113 LEU A N 1
ATOM 857 C CA . LEU A 1 113 ? -0.744 5.577 20.585 1.00 90.50 113 LEU A CA 1
ATOM 858 C C . LEU A 1 113 ? -0.055 4.293 20.103 1.00 90.50 113 LEU A C 1
ATOM 860 O O . LEU A 1 113 ? 1.099 4.332 19.682 1.00 90.50 113 LEU A O 1
ATOM 864 N N . TYR A 1 114 ? -0.784 3.173 20.076 1.00 88.69 114 TYR A N 1
ATOM 865 C CA . TYR A 1 114 ? -0.259 1.901 19.573 1.00 88.69 114 TYR A CA 1
ATOM 866 C C . TYR A 1 114 ? 0.101 1.958 18.082 1.00 88.69 114 TYR A C 1
ATOM 868 O O . TYR A 1 114 ? 1.116 1.393 17.675 1.00 88.69 114 TYR A O 1
ATOM 876 N 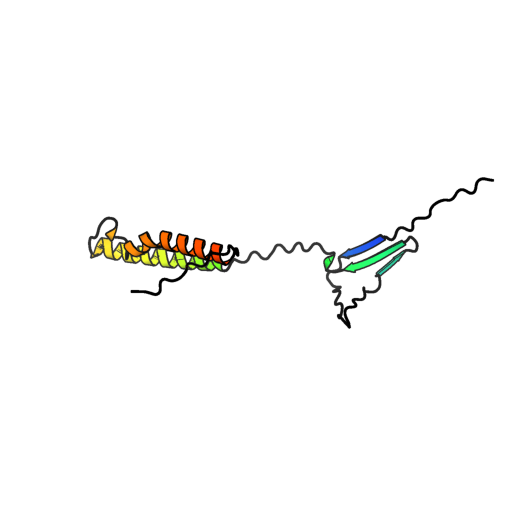N . PHE A 1 115 ? -0.680 2.672 17.263 1.00 89.88 115 PHE A N 1
ATOM 877 C CA . PHE A 1 115 ? -0.350 2.873 15.848 1.00 89.88 115 PHE A CA 1
ATOM 878 C C . PHE A 1 115 ? 0.936 3.683 15.656 1.00 89.88 115 PHE A C 1
ATOM 880 O O . PHE A 1 115 ? 1.766 3.309 14.829 1.00 89.88 115 PHE A O 1
ATOM 887 N N . ILE A 1 116 ? 1.130 4.756 16.428 1.00 91.69 116 ILE A N 1
ATOM 888 C CA . ILE A 1 116 ? 2.348 5.580 16.364 1.00 91.69 116 ILE A CA 1
ATOM 889 C C . ILE A 1 116 ? 3.582 4.742 16.719 1.00 91.69 116 ILE A C 1
ATOM 891 O O . ILE A 1 116 ? 4.572 4.766 15.986 1.00 91.69 116 ILE A O 1
ATOM 895 N N . GLU A 1 117 ? 3.511 3.958 17.795 1.00 88.62 117 GLU A N 1
ATOM 896 C CA . GLU A 1 117 ? 4.615 3.087 18.216 1.00 88.62 117 GLU A CA 1
ATOM 897 C C . GLU A 1 117 ? 4.896 1.962 17.206 1.00 88.62 117 GLU A C 1
ATOM 899 O O . GLU A 1 117 ? 6.057 1.659 16.906 1.00 88.62 117 GLU A O 1
ATOM 904 N N . GLY A 1 118 ? 3.853 1.388 16.602 1.00 87.88 118 GLY A N 1
ATOM 905 C CA . GLY A 1 118 ? 3.992 0.405 15.528 1.00 87.88 118 GLY A CA 1
ATOM 906 C C . GLY A 1 118 ? 4.678 0.981 14.287 1.00 87.88 118 GLY A C 1
ATOM 907 O O . GLY A 1 118 ? 5.625 0.384 13.774 1.00 87.88 118 GLY A O 1
ATOM 908 N N . VAL A 1 119 ? 4.263 2.169 13.832 1.00 89.06 119 VAL A N 1
ATOM 909 C CA . VAL A 1 119 ? 4.864 2.848 12.670 1.00 89.06 119 VAL A CA 1
ATOM 910 C C . VAL A 1 119 ? 6.313 3.236 12.951 1.00 89.06 119 VAL A C 1
ATOM 912 O O . VAL A 1 119 ? 7.185 2.967 12.127 1.00 89.06 119 VAL A O 1
ATOM 915 N N . ARG A 1 120 ? 6.605 3.797 14.130 1.00 88.44 120 ARG A N 1
ATOM 916 C CA . ARG A 1 120 ? 7.974 4.123 14.555 1.00 88.44 120 ARG A CA 1
ATOM 917 C C . ARG A 1 120 ? 8.883 2.892 14.523 1.00 88.44 120 ARG A C 1
ATOM 919 O O . ARG A 1 120 ? 10.009 2.971 14.034 1.00 88.44 120 ARG A O 1
ATOM 926 N N . THR A 1 121 ? 8.386 1.757 15.009 1.00 84.50 121 THR A N 1
ATOM 927 C CA . THR A 1 121 ? 9.125 0.488 15.037 1.00 84.50 121 THR A CA 1
ATOM 928 C C . THR A 1 121 ? 9.329 -0.086 13.635 1.00 84.50 121 THR A C 1
ATOM 930 O O . THR A 1 121 ? 10.440 -0.495 13.301 1.00 84.50 121 THR A O 1
ATOM 933 N N . ALA A 1 122 ? 8.296 -0.061 12.790 1.00 87.56 122 ALA A N 1
ATOM 934 C CA . ALA A 1 122 ? 8.375 -0.524 11.408 1.00 87.56 122 ALA A CA 1
ATOM 935 C C . ALA A 1 122 ? 9.366 0.308 10.581 1.00 87.56 122 ALA A C 1
ATOM 937 O O . ALA A 1 122 ? 10.215 -0.253 9.890 1.00 87.56 122 ALA A O 1
ATOM 938 N N . ILE A 1 123 ? 9.318 1.640 10.708 1.00 85.88 123 ILE A N 1
ATOM 939 C CA . ILE A 1 123 ? 10.268 2.540 10.046 1.00 85.88 123 ILE A CA 1
ATOM 940 C C . ILE A 1 123 ? 11.682 2.234 10.539 1.00 85.88 123 ILE A C 1
ATOM 942 O O . ILE A 1 123 ? 12.526 1.899 9.719 1.00 85.88 123 ILE A O 1
ATOM 946 N N . SER A 1 124 ? 11.915 2.212 11.856 1.00 79.69 124 SER A N 1
ATOM 947 C CA . SER A 1 124 ? 13.230 1.912 12.447 1.00 79.69 124 SER A CA 1
ATOM 948 C C . SER A 1 124 ? 13.803 0.541 12.066 1.00 79.69 124 SER A C 1
ATOM 950 O O . SER A 1 124 ? 15.010 0.362 12.189 1.00 79.69 124 SER A O 1
ATOM 952 N N . CYS A 1 125 ? 12.970 -0.426 11.680 1.00 75.69 125 CYS A N 1
ATOM 953 C CA . CYS A 1 125 ? 13.411 -1.737 11.206 1.00 75.69 125 CYS A CA 1
ATOM 954 C C . CYS A 1 125 ? 13.693 -1.733 9.693 1.00 75.69 125 CYS A C 1
ATOM 956 O O . CYS A 1 125 ? 14.640 -2.368 9.241 1.00 75.69 125 CYS A O 1
ATOM 958 N N . SER A 1 126 ? 12.889 -0.997 8.916 1.00 76.62 126 SER A N 1
ATOM 959 C CA . SER A 1 126 ? 13.016 -0.904 7.454 1.00 76.62 126 SER A CA 1
ATOM 960 C C . SER A 1 126 ? 14.155 0.006 6.988 1.00 76.62 126 SER A C 1
ATOM 962 O O . SER A 1 126 ? 14.849 -0.307 6.024 1.00 76.62 126 SER A O 1
ATOM 964 N N . THR A 1 127 ? 14.391 1.119 7.680 1.00 72.69 127 THR A N 1
ATOM 965 C CA . THR A 1 127 ? 15.641 1.864 7.565 1.00 72.69 127 THR A CA 1
ATOM 966 C C . THR A 1 127 ? 16.632 1.187 8.492 1.00 72.69 127 THR A C 1
ATOM 968 O O . THR A 1 127 ? 16.370 1.144 9.690 1.00 72.69 127 THR A O 1
ATOM 971 N N . CYS A 1 128 ? 17.754 0.681 7.972 1.00 66.31 128 CYS A N 1
ATOM 972 C CA . CYS A 1 128 ? 18.887 0.151 8.744 1.00 66.31 128 CYS A CA 1
ATOM 973 C C . CYS A 1 128 ? 19.566 1.239 9.603 1.00 66.31 128 CYS A C 1
ATOM 975 O O . CYS A 1 128 ? 20.777 1.437 9.546 1.00 66.31 128 CYS A O 1
ATOM 977 N N . SER A 1 129 ? 18.799 1.993 10.384 1.00 60.31 129 SER A N 1
ATOM 978 C CA . SER A 1 129 ? 19.312 2.803 11.468 1.00 60.31 129 SER A CA 1
ATOM 979 C C . SER A 1 129 ? 19.741 1.831 12.552 1.00 60.31 129 SER A C 1
ATOM 981 O O . SER A 1 129 ? 18.923 1.341 13.328 1.00 60.31 129 SER A O 1
ATOM 983 N N . THR A 1 130 ? 21.035 1.519 12.561 1.00 53.38 130 THR A N 1
ATOM 984 C CA . THR A 1 130 ? 21.720 0.828 13.649 1.00 53.38 130 THR A CA 1
ATOM 985 C C . THR A 1 130 ? 21.270 1.440 14.972 1.00 53.38 130 THR A C 1
ATOM 987 O O . THR A 1 130 ? 21.659 2.559 15.308 1.00 53.38 130 THR A O 1
ATOM 990 N N . LYS A 1 131 ? 20.425 0.737 15.731 1.00 59.38 131 LYS A N 1
ATOM 991 C CA . LYS A 1 131 ? 20.243 1.079 17.141 1.00 59.38 131 LYS A CA 1
ATOM 992 C C . LYS A 1 131 ? 21.566 0.740 17.838 1.00 59.38 131 LYS A C 1
ATOM 994 O O . LYS A 1 131 ? 22.043 -0.382 17.650 1.00 59.38 131 LYS A O 1
ATOM 999 N N . PRO A 1 132 ? 22.186 1.651 18.609 1.00 51.34 132 PRO A N 1
ATOM 1000 C CA . PRO A 1 132 ? 23.268 1.248 19.494 1.00 51.34 132 PRO A CA 1
ATOM 1001 C C . PRO A 1 132 ? 22.716 0.178 20.442 1.00 51.34 132 PRO A C 1
ATOM 1003 O O . PRO A 1 132 ? 21.615 0.324 20.977 1.00 51.34 132 PRO A O 1
ATOM 1006 N N . SER A 1 133 ? 23.448 -0.925 20.583 1.00 52.25 133 SER A N 1
ATOM 1007 C CA . SER A 1 133 ? 23.113 -2.027 21.479 1.00 52.25 133 SER A CA 1
ATOM 1008 C C . SER A 1 133 ? 22.870 -1.484 22.885 1.00 52.25 133 SER A C 1
ATOM 1010 O O . SER A 1 133 ? 23.798 -1.000 23.535 1.00 52.25 133 SER A O 1
ATOM 1012 N N . GLN A 1 134 ? 21.629 -1.553 23.359 1.00 55.59 134 GLN A N 1
ATOM 1013 C CA . GLN A 1 134 ? 21.342 -1.343 24.766 1.00 55.59 134 GLN A CA 1
ATOM 1014 C C . GLN A 1 134 ? 21.896 -2.568 25.499 1.00 55.59 134 GLN A C 1
ATOM 1016 O O . GLN A 1 134 ? 21.370 -3.669 25.352 1.00 55.59 134 GLN A O 1
ATOM 1021 N N . ALA A 1 135 ? 23.011 -2.380 26.204 1.00 52.06 135 ALA A N 1
ATOM 1022 C CA . ALA A 1 135 ? 23.557 -3.360 27.127 1.00 52.06 135 ALA A CA 1
ATOM 1023 C C . ALA A 1 135 ? 22.455 -3.744 28.126 1.00 52.06 135 ALA A C 1
ATOM 1025 O O . ALA A 1 135 ? 22.016 -2.919 28.931 1.00 52.06 135 ALA A O 1
ATOM 1026 N N . THR A 1 136 ? 21.953 -4.971 27.999 1.00 51.88 136 THR A N 1
ATOM 1027 C CA . THR A 1 136 ? 20.977 -5.552 28.914 1.00 51.88 136 THR A CA 1
ATOM 1028 C C . THR A 1 136 ? 21.604 -5.682 30.298 1.00 51.88 136 THR A C 1
ATOM 1030 O O . THR A 1 136 ? 22.706 -6.195 30.467 1.00 51.88 136 THR A O 1
ATOM 1033 N N . TYR A 1 137 ? 20.854 -5.180 31.267 1.00 59.19 137 TYR A N 1
ATOM 1034 C CA . TYR A 1 137 ? 20.996 -5.324 32.704 1.00 59.19 137 TYR A CA 1
ATOM 1035 C C . TYR A 1 137 ? 20.888 -6.809 33.093 1.00 59.19 137 TYR A C 1
ATOM 1037 O O . TYR A 1 137 ? 19.799 -7.359 33.209 1.00 59.19 137 TYR A O 1
ATOM 1045 N N . GLU A 1 138 ? 22.018 -7.465 33.329 1.00 57.00 138 GLU A N 1
ATOM 1046 C CA . GLU A 1 138 ? 22.074 -8.582 34.272 1.00 57.00 138 GLU A CA 1
ATOM 1047 C C . GLU A 1 138 ? 22.681 -8.047 35.569 1.00 57.00 138 GLU A C 1
ATOM 1049 O O . GLU A 1 138 ? 23.882 -7.802 35.605 1.00 57.00 138 GLU A O 1
ATOM 1054 N N . SER A 1 139 ? 21.843 -7.800 36.587 1.00 55.00 139 SER A N 1
ATOM 1055 C CA . SER A 1 139 ? 22.141 -8.005 38.021 1.00 55.00 139 SER A CA 1
ATOM 1056 C C . SER A 1 139 ? 21.176 -7.219 38.924 1.00 55.00 139 SER A C 1
ATOM 1058 O O . SER A 1 139 ? 21.449 -6.061 39.246 1.00 55.00 139 SER A O 1
ATOM 1060 N N . VAL A 1 140 ? 20.092 -7.864 39.370 1.00 48.16 140 VAL A N 1
ATOM 1061 C CA . VAL A 1 140 ? 19.651 -7.873 40.782 1.00 48.16 140 VAL A CA 1
ATOM 10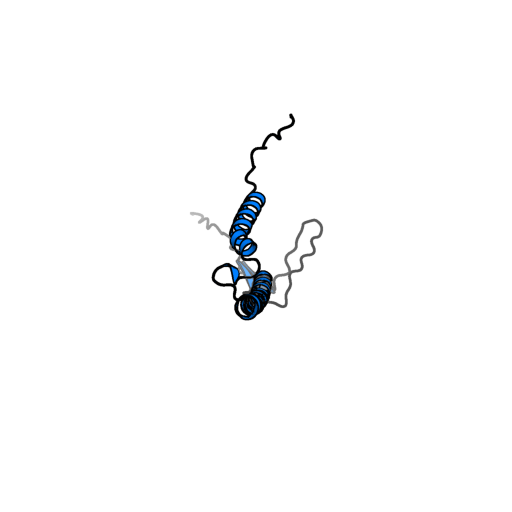62 C C . VAL A 1 140 ? 19.077 -9.253 41.069 1.00 48.16 140 VAL A C 1
ATOM 1064 O O . VAL A 1 140 ? 18.252 -9.707 40.245 1.00 48.16 140 VAL A O 1
#

Radius of gyration: 33.9 Å; chains: 1; bounding box: 80×39×95 Å

InterPro domains:
  IPR018939 Autophagy-related protein 27 [PF09451] (12-124)

pLDDT: mean 78.98, std 13.44, range [37.94, 96.5]

Sequence (140 aa):
MISNTTNCTPTLIINFNCNPKVKWLVPITNGTASAPEPTDVDLNTTMTFDYDGACLKNKVPKKGITGGAVFLIILFSVALVYFGVGMFYNGLIQHQSGIKLIPNAQFWIGLPLYFIEGVRTAISCSTCSTKPSQATYESV

Secondary structure (DSSP, 8-state):
------------EEEEEE-TT-------BTTB-PPPPPSEEETTTEEEEEEGGGS--------PPPHHHHHHHHHHHHHHHHHHHHHHIIIIIS---GGGGSTTHHHHHHHHHHHHHHHHHHHHHHS-------------

Foldseek 3Di:
DDPDPDDDDQDAAEAEAADLVDALPFDCDPNDGDDDAFPDDDPNRYTYHYYNVPDDPPCPPPPDDDPVNVVVVVVVVVQCVQLVVQLCCCCVVVVDDDQSSGVPSVCVVCVVVVVVVVVVVVVCVVPVPDDPDDPDDDDD

Organism: NCBI:txid392030